Protein AF-A0A7G6STJ5-F1 (afdb_monomer_lite)

pLDDT: mean 82.78, std 10.26, range [58.47, 94.88]

Secondary structure (DSSP, 8-state):
--HHHHHHTTEEEEEEEEE--EEEE-TTSSS--EEEE--EEEEEEEE--

Sequence (49 aa):
MKLNEAADNGGRVVNVIWQPEREVINREYHDDVRLPVLAGYIIILEYFE

Radius of gyration: 15.52 Å; chains: 1; bounding box: 34×15×35 Å

Organism: NCBI:txid28104

Structure (mmCIF, N/CA/C/O backbone):
data_AF-A0A7G6STJ5-F1
#
_entry.id   AF-A0A7G6STJ5-F1
#
loop_
_atom_site.group_PDB
_atom_site.id
_atom_site.type_symbol
_atom_site.label_atom_id
_atom_site.label_alt_id
_atom_site.label_comp_id
_atom_site.label_asym_id
_atom_site.label_entity_id
_atom_site.label_seq_id
_atom_site.pdbx_PDB_ins_code
_atom_site.Cartn_x
_atom_site.Cartn_y
_atom_site.Cartn_z
_atom_site.occupancy
_atom_site.B_iso_or_equiv
_atom_site.auth_seq_id
_atom_site.auth_comp_id
_atom_site.auth_asym_id
_atom_site.auth_atom_id
_atom_site.pdbx_PDB_model_num
ATOM 1 N N . MET A 1 1 ? 3.539 -8.028 7.194 1.00 58.47 1 MET A N 1
ATOM 2 C CA . MET A 1 1 ? 2.364 -7.649 7.997 1.00 58.47 1 MET A CA 1
ATOM 3 C C . MET A 1 1 ? 1.139 -7.829 7.128 1.00 58.47 1 MET A C 1
ATOM 5 O O . MET A 1 1 ? 1.103 -7.284 6.027 1.00 58.47 1 MET A O 1
ATOM 9 N N . LYS A 1 2 ? 0.202 -8.679 7.539 1.00 71.56 2 LYS A N 1
ATOM 10 C CA . LYS A 1 2 ? -1.066 -8.838 6.815 1.00 71.56 2 LYS A CA 1
ATOM 11 C C . LYS A 1 2 ? -1.960 -7.648 7.173 1.00 71.56 2 LYS A C 1
ATOM 13 O O . LYS A 1 2 ? -1.963 -7.233 8.322 1.00 71.56 2 LYS A O 1
ATOM 18 N N . LEU A 1 3 ? -2.732 -7.120 6.222 1.00 70.44 3 LEU A N 1
ATOM 19 C CA . LEU A 1 3 ? -3.744 -6.069 6.466 1.00 70.44 3 LEU A CA 1
ATOM 20 C C . LEU A 1 3 ? -4.606 -6.360 7.704 1.00 70.44 3 LEU A C 1
ATOM 22 O O . LEU A 1 3 ? -4.910 -5.460 8.476 1.00 70.44 3 LEU A O 1
ATOM 26 N N . ASN A 1 4 ? -4.945 -7.634 7.893 1.00 74.00 4 ASN A N 1
ATOM 27 C CA . ASN A 1 4 ? -5.732 -8.111 9.023 1.00 74.00 4 ASN A CA 1
ATOM 28 C C . ASN A 1 4 ? -5.043 -7.822 10.364 1.00 74.00 4 ASN A C 1
ATOM 30 O O . ASN A 1 4 ? -5.690 -7.331 11.274 1.00 74.00 4 ASN A O 1
ATOM 34 N N . GLU A 1 5 ? -3.723 -8.015 10.459 1.00 78.94 5 GLU A N 1
ATOM 35 C CA . GLU A 1 5 ? -2.963 -7.709 11.680 1.00 78.94 5 GLU A CA 1
ATOM 36 C C . GLU A 1 5 ? -2.982 -6.206 11.990 1.00 78.94 5 GLU A C 1
ATOM 38 O O . GLU A 1 5 ? -2.990 -5.820 13.152 1.00 78.94 5 GLU A O 1
ATOM 43 N N . ALA A 1 6 ? -2.997 -5.339 10.973 1.00 76.25 6 ALA A N 1
ATOM 44 C CA . ALA A 1 6 ? -3.112 -3.898 11.191 1.00 76.25 6 ALA A CA 1
ATOM 45 C C . ALA A 1 6 ? -4.511 -3.505 11.691 1.00 76.25 6 ALA A C 1
ATOM 47 O O . ALA A 1 6 ? -4.618 -2.681 12.595 1.00 76.25 6 ALA A O 1
ATOM 48 N N . ALA A 1 7 ? -5.566 -4.123 11.147 1.00 75.31 7 ALA A N 1
ATOM 49 C CA . ALA A 1 7 ? -6.940 -3.914 11.602 1.00 75.31 7 ALA A CA 1
ATOM 50 C C . ALA A 1 7 ? -7.154 -4.405 13.046 1.00 75.31 7 ALA A C 1
ATOM 52 O O . ALA A 1 7 ? -7.762 -3.697 13.847 1.00 75.31 7 ALA A O 1
ATOM 53 N N . ASP A 1 8 ? -6.593 -5.567 13.397 1.00 82.06 8 ASP A N 1
ATOM 54 C CA . ASP A 1 8 ? -6.666 -6.137 14.750 1.00 82.06 8 ASP A CA 1
ATOM 55 C C . ASP A 1 8 ? -5.950 -5.257 15.795 1.00 82.06 8 ASP A C 1
ATOM 57 O O . ASP A 1 8 ? -6.315 -5.264 16.968 1.00 82.06 8 ASP A O 1
ATOM 61 N N . ASN A 1 9 ? -4.971 -4.451 15.369 1.00 82.12 9 ASN A N 1
ATOM 62 C CA . ASN A 1 9 ? -4.245 -3.491 16.209 1.00 82.12 9 ASN A CA 1
ATOM 63 C C . ASN A 1 9 ? -4.847 -2.069 16.177 1.00 82.12 9 ASN A C 1
ATOM 65 O O . ASN A 1 9 ? -4.154 -1.099 16.479 1.00 82.12 9 ASN A O 1
ATOM 69 N N . GLY A 1 10 ? -6.117 -1.918 15.780 1.00 80.94 10 GLY A N 1
ATOM 70 C CA . GLY A 1 10 ? -6.813 -0.623 15.759 1.00 80.94 10 GLY A CA 1
ATOM 71 C C . GLY A 1 10 ? -6.436 0.291 14.586 1.00 80.94 10 GLY A C 1
ATOM 72 O O . GLY A 1 10 ? -6.848 1.451 14.549 1.00 80.94 10 GLY A O 1
ATOM 73 N N . GLY A 1 11 ? -5.675 -0.215 13.614 1.00 86.94 11 GLY A N 1
ATOM 74 C CA . GLY A 1 11 ? -5.302 0.517 12.413 1.00 86.94 11 GLY A CA 1
ATOM 75 C C . GLY A 1 11 ? -6.480 0.673 11.451 1.00 86.94 11 GLY A C 1
ATOM 76 O O . GLY A 1 11 ? -7.129 -0.297 11.056 1.00 86.94 11 GLY A O 1
ATOM 77 N N . ARG A 1 12 ? -6.733 1.903 11.010 1.00 87.31 12 ARG A N 1
ATOM 78 C CA . ARG A 1 12 ? -7.725 2.229 9.984 1.00 87.31 12 ARG A CA 1
ATOM 79 C C . ARG A 1 12 ? -7.038 2.448 8.643 1.00 87.31 12 ARG A C 1
ATOM 81 O O . ARG A 1 12 ? -6.098 3.230 8.537 1.00 87.31 12 ARG A O 1
ATOM 88 N N . VAL A 1 13 ? -7.546 1.813 7.588 1.00 88.50 13 VAL A N 1
ATOM 89 C CA . VAL A 1 13 ? -7.116 2.119 6.215 1.00 88.50 13 VAL A CA 1
ATOM 90 C C . VAL A 1 13 ? -7.640 3.499 5.827 1.00 88.50 13 VAL A C 1
ATOM 92 O O . VAL A 1 13 ? -8.850 3.726 5.802 1.00 88.50 13 VAL A O 1
ATOM 95 N N . VAL A 1 14 ? -6.723 4.409 5.507 1.00 91.56 14 VAL A N 1
ATOM 96 C CA . VAL A 1 14 ? -7.042 5.771 5.058 1.00 91.56 14 VAL A CA 1
ATOM 97 C C . VAL A 1 14 ? -7.039 5.852 3.536 1.00 91.56 14 VAL A C 1
ATOM 99 O O . VAL A 1 14 ? -7.856 6.562 2.954 1.00 91.56 14 VAL A O 1
ATOM 102 N N . ASN A 1 15 ? -6.138 5.118 2.876 1.00 92.31 15 ASN A N 1
ATOM 103 C CA . ASN A 1 15 ? -6.044 5.120 1.422 1.00 92.31 15 ASN A CA 1
ATOM 104 C C . ASN A 1 15 ? -5.445 3.817 0.878 1.00 92.31 15 ASN A C 1
ATOM 106 O O . ASN A 1 15 ? -4.600 3.188 1.520 1.00 92.31 15 ASN A O 1
ATOM 110 N N . VAL A 1 16 ? -5.856 3.455 -0.336 1.00 91.62 16 VAL A N 1
ATOM 111 C CA . VAL A 1 16 ? -5.320 2.328 -1.102 1.00 91.62 16 VAL A CA 1
ATOM 112 C C . VAL A 1 16 ? -5.021 2.815 -2.511 1.00 91.62 16 VAL A C 1
ATOM 114 O O . VAL A 1 16 ? -5.912 3.267 -3.225 1.00 91.62 16 VAL A O 1
ATOM 117 N N . ILE A 1 17 ? -3.760 2.713 -2.919 1.00 94.88 17 ILE A N 1
ATOM 118 C CA . ILE A 1 17 ? -3.288 3.203 -4.213 1.00 94.88 17 ILE A CA 1
ATOM 119 C C . ILE A 1 17 ? -2.747 2.018 -5.005 1.00 94.88 17 ILE A C 1
ATOM 121 O O . ILE A 1 17 ? -1.787 1.373 -4.586 1.00 94.88 17 ILE A O 1
ATOM 125 N N . TRP A 1 18 ? -3.334 1.746 -6.168 1.00 93.81 18 TRP A N 1
ATOM 126 C CA . TRP A 1 18 ? -2.759 0.800 -7.121 1.00 93.81 18 TRP A CA 1
ATOM 127 C C . TRP A 1 18 ? -1.502 1.390 -7.766 1.00 93.81 18 TRP A C 1
ATOM 129 O O . TRP A 1 18 ? -1.470 2.561 -8.155 1.00 93.81 18 TRP A O 1
ATOM 139 N N . G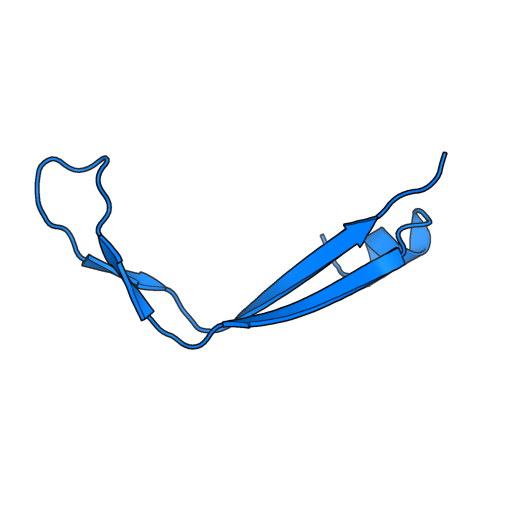LN A 1 19 ? -0.457 0.581 -7.879 1.00 93.50 19 GLN A N 1
ATOM 140 C CA . GLN A 1 19 ? 0.779 0.909 -8.574 1.00 93.50 19 GLN A CA 1
ATOM 141 C C . GLN A 1 19 ? 1.011 -0.144 -9.664 1.00 93.50 19 GLN A C 1
ATOM 143 O O . GLN A 1 19 ? 1.151 -1.324 -9.337 1.00 93.50 19 GLN A O 1
ATOM 148 N N . PRO A 1 20 ? 1.049 0.251 -10.949 1.00 93.88 20 PRO A N 1
ATOM 149 C CA . PRO A 1 20 ? 1.399 -0.668 -12.023 1.00 93.88 20 PRO A CA 1
ATOM 150 C C . PRO A 1 20 ? 2.891 -1.025 -11.977 1.00 93.88 20 PRO A C 1
ATOM 152 O O . PRO A 1 20 ? 3.681 -0.364 -11.297 1.00 93.88 20 PRO A O 1
ATOM 155 N N . GLU A 1 21 ? 3.274 -2.047 -12.745 1.00 94.88 21 GLU A N 1
ATOM 156 C CA . GLU A 1 21 ? 4.680 -2.387 -12.978 1.00 94.88 21 GLU A CA 1
ATOM 157 C C . GLU A 1 21 ? 5.432 -1.184 -13.558 1.00 94.88 21 GLU A C 1
ATOM 159 O O . GLU A 1 21 ? 4.919 -0.478 -14.433 1.00 94.88 21 GLU A O 1
ATOM 164 N N . ARG A 1 22 ? 6.645 -0.928 -13.058 1.00 90.31 22 ARG A N 1
ATOM 165 C CA . ARG A 1 22 ? 7.487 0.180 -13.530 1.00 90.31 22 ARG A CA 1
ATOM 166 C C . ARG A 1 22 ? 8.967 -0.095 -13.335 1.00 90.31 22 ARG A C 1
ATOM 168 O O . ARG A 1 22 ? 9.349 -0.867 -12.465 1.00 90.31 22 ARG A O 1
ATOM 175 N N . GLU A 1 23 ? 9.804 0.621 -14.070 1.00 90.12 23 GLU A N 1
ATOM 176 C CA . GLU A 1 23 ? 11.246 0.661 -13.824 1.00 90.12 23 GLU A CA 1
ATOM 177 C C . GLU A 1 23 ? 11.594 1.839 -12.909 1.00 90.12 23 GLU A C 1
ATOM 179 O O . GLU A 1 23 ? 11.084 2.949 -13.085 1.00 90.12 23 GLU A O 1
ATOM 184 N N . VAL A 1 24 ? 12.474 1.613 -11.934 1.00 85.00 24 VAL A N 1
ATOM 185 C CA . VAL A 1 24 ? 13.043 2.678 -11.097 1.00 85.00 24 VAL A CA 1
ATOM 186 C C . VAL A 1 24 ? 14.552 2.732 -11.281 1.00 85.00 24 VAL A C 1
ATOM 188 O O . VAL A 1 24 ? 15.214 1.701 -11.381 1.00 85.00 24 VAL A O 1
ATOM 191 N N . ILE A 1 25 ? 15.095 3.946 -11.333 1.00 80.94 25 ILE A N 1
ATOM 192 C CA . ILE A 1 25 ? 16.542 4.165 -11.388 1.00 80.94 25 ILE A CA 1
ATOM 193 C C . ILE A 1 25 ? 17.059 4.115 -9.958 1.00 80.94 25 ILE A C 1
ATOM 195 O O . ILE A 1 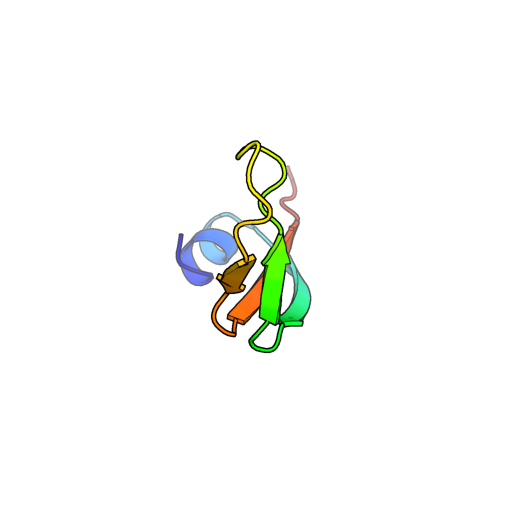25 ? 16.660 4.938 -9.126 1.00 80.94 25 ILE A O 1
ATOM 199 N N . ASN A 1 26 ? 17.931 3.154 -9.668 1.00 73.62 26 ASN A N 1
ATOM 200 C CA . ASN A 1 26 ? 18.552 3.084 -8.359 1.00 73.62 26 ASN A CA 1
ATOM 201 C C . ASN A 1 26 ? 19.736 4.054 -8.290 1.00 73.62 26 ASN A C 1
ATOM 203 O O . ASN A 1 26 ? 20.822 3.752 -8.766 1.00 73.62 26 ASN A O 1
ATOM 207 N N . ARG A 1 27 ? 19.512 5.221 -7.679 1.00 69.12 27 ARG A N 1
ATOM 208 C CA . ARG A 1 27 ? 20.527 6.277 -7.536 1.00 69.12 27 ARG A CA 1
ATOM 209 C C . ARG A 1 27 ? 21.638 5.952 -6.529 1.00 69.12 27 ARG A C 1
ATOM 211 O O . ARG A 1 27 ? 22.569 6.741 -6.416 1.00 69.12 27 ARG A O 1
ATOM 218 N N . GLU A 1 28 ? 21.538 4.851 -5.779 1.00 67.00 28 GLU A N 1
ATOM 219 C CA . GLU A 1 28 ? 22.613 4.392 -4.884 1.00 67.00 28 GLU A CA 1
ATOM 220 C C . GLU A 1 28 ? 23.707 3.625 -5.633 1.00 67.00 28 GLU A C 1
ATOM 222 O O . GLU A 1 28 ? 24.845 3.564 -5.169 1.00 67.00 28 GLU A O 1
ATOM 227 N N . TYR A 1 29 ? 23.389 3.070 -6.804 1.00 62.72 29 TYR A N 1
ATOM 228 C CA . TYR A 1 29 ? 24.390 2.501 -7.694 1.00 62.72 29 TYR A CA 1
ATOM 229 C C . TYR A 1 29 ? 24.866 3.620 -8.624 1.00 62.72 29 TYR A C 1
ATOM 231 O O . TYR A 1 29 ? 24.067 4.335 -9.219 1.00 62.72 29 TYR A O 1
ATOM 239 N N . HIS A 1 30 ? 26.183 3.807 -8.712 1.00 60.12 30 HIS A N 1
ATOM 240 C CA . HIS A 1 30 ? 26.798 4.813 -9.586 1.00 60.12 30 HIS A CA 1
ATOM 241 C C . HIS A 1 30 ? 26.528 4.567 -11.083 1.00 60.12 30 HIS A C 1
ATOM 243 O O . HIS A 1 30 ? 26.731 5.471 -11.890 1.00 60.12 30 HIS A O 1
ATOM 249 N N . ASP A 1 31 ? 26.051 3.371 -11.429 1.00 62.56 31 ASP A N 1
ATOM 250 C CA . ASP A 1 31 ? 25.559 3.013 -12.753 1.00 62.56 31 ASP A CA 1
ATOM 251 C C . ASP A 1 31 ? 24.038 3.220 -12.817 1.00 62.56 31 ASP A C 1
ATOM 253 O O . ASP A 1 31 ? 23.336 2.908 -11.855 1.00 62.56 31 ASP A O 1
ATOM 257 N N . ASP A 1 32 ? 23.521 3.689 -13.961 1.00 69.69 32 ASP A N 1
ATOM 258 C CA . ASP A 1 32 ? 22.086 3.876 -14.257 1.00 69.69 32 ASP A CA 1
ATOM 259 C C . ASP A 1 32 ? 21.320 2.532 -14.331 1.00 69.69 32 ASP A C 1
ATOM 261 O O . ASP 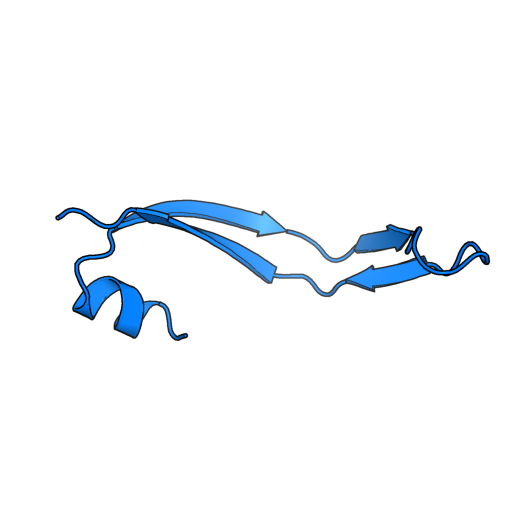A 1 32 ? 20.680 2.184 -15.330 1.00 69.69 32 ASP A O 1
ATOM 265 N N . VAL A 1 33 ? 21.389 1.732 -13.269 1.00 78.31 33 VAL A N 1
ATOM 266 C CA . VAL A 1 33 ? 20.738 0.432 -13.169 1.00 78.31 33 VAL A CA 1
ATOM 267 C C . VAL A 1 33 ? 19.245 0.664 -12.993 1.00 78.31 33 VAL A C 1
ATOM 269 O O . VAL A 1 33 ? 18.767 1.159 -11.965 1.00 78.31 33 VAL A O 1
ATOM 272 N N . ARG A 1 34 ? 18.497 0.284 -14.028 1.00 81.50 34 ARG A N 1
ATOM 273 C CA . ARG A 1 34 ? 17.038 0.242 -14.003 1.00 81.50 34 ARG A CA 1
ATOM 274 C C . ARG A 1 34 ? 16.595 -1.069 -13.383 1.00 81.50 34 ARG A C 1
ATOM 276 O O . ARG A 1 34 ? 16.893 -2.140 -13.907 1.00 81.50 34 ARG A O 1
ATOM 283 N N . LEU A 1 35 ? 15.887 -0.978 -12.265 1.00 85.44 35 LEU A N 1
ATOM 284 C CA . LEU A 1 35 ? 15.341 -2.135 -11.572 1.00 85.44 35 LEU A CA 1
ATOM 285 C C . LEU A 1 35 ? 13.836 -2.235 -11.842 1.00 85.44 35 LEU A C 1
ATOM 287 O O . LEU A 1 35 ? 13.124 -1.241 -11.652 1.00 85.44 35 LEU A O 1
ATOM 291 N N . PRO A 1 36 ? 13.333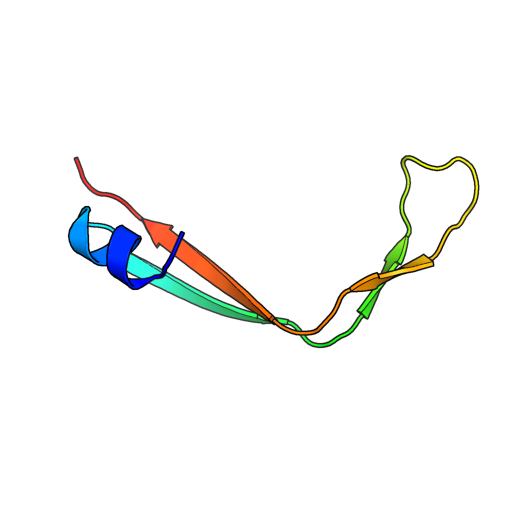 -3.408 -12.267 1.00 88.69 36 PRO A N 1
ATOM 292 C CA . PRO A 1 36 ? 11.905 -3.621 -12.415 1.00 88.69 36 PRO A CA 1
ATOM 293 C C . PRO A 1 36 ? 11.247 -3.702 -11.034 1.00 88.69 36 PRO A C 1
ATOM 295 O O . PRO A 1 36 ? 11.697 -4.423 -10.143 1.00 88.69 36 PRO A O 1
ATOM 298 N N . VAL A 1 37 ? 10.154 -2.969 -10.869 1.00 89.00 37 VAL A N 1
ATOM 299 C CA . VAL A 1 37 ? 9.272 -3.007 -9.705 1.00 89.00 37 VAL A CA 1
ATOM 300 C C . VAL A 1 37 ? 7.959 -3.626 -10.155 1.00 89.00 37 VAL A C 1
ATOM 302 O O . VAL A 1 37 ? 7.301 -3.109 -11.060 1.00 89.00 37 VAL A O 1
ATOM 305 N N . LEU A 1 38 ? 7.593 -4.740 -9.524 1.00 93.00 38 LEU A N 1
ATOM 306 C CA . LEU A 1 38 ? 6.340 -5.437 -9.802 1.00 93.00 38 LEU A CA 1
ATOM 307 C C . LEU A 1 38 ? 5.132 -4.597 -9.369 1.00 93.00 38 LEU A C 1
ATOM 309 O O . LEU A 1 38 ? 5.225 -3.775 -8.453 1.00 93.00 38 LEU A O 1
ATOM 313 N N . ALA A 1 39 ? 3.989 -4.830 -10.012 1.00 94.31 39 ALA A N 1
ATOM 314 C CA . ALA A 1 39 ? 2.746 -4.168 -9.653 1.00 94.31 39 ALA A CA 1
ATOM 315 C C . ALA A 1 39 ? 2.311 -4.548 -8.236 1.00 94.31 39 ALA A C 1
ATOM 317 O O . ALA A 1 39 ? 2.535 -5.664 -7.760 1.00 94.31 39 ALA A 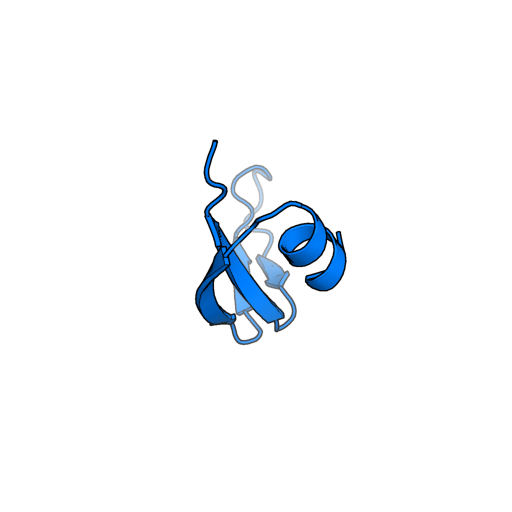O 1
ATOM 318 N N . GLY A 1 40 ? 1.639 -3.618 -7.567 1.00 93.31 40 GLY A N 1
ATOM 319 C CA . GLY A 1 40 ? 1.180 -3.823 -6.205 1.00 93.31 40 GLY A CA 1
ATOM 320 C C . GLY A 1 40 ? 0.302 -2.693 -5.696 1.00 93.31 40 GLY A C 1
ATOM 321 O O . GLY A 1 40 ? 0.013 -1.726 -6.396 1.00 93.31 40 GLY A O 1
ATOM 322 N N . TYR A 1 41 ? -0.124 -2.818 -4.445 1.00 91.06 41 TYR A N 1
ATOM 323 C CA . TYR A 1 41 ? -0.897 -1.790 -3.760 1.00 91.06 41 TYR A CA 1
ATOM 324 C C . TYR A 1 41 ? -0.040 -1.127 -2.688 1.00 91.06 41 TYR A C 1
ATOM 326 O O . TYR A 1 41 ? 0.625 -1.806 -1.907 1.00 91.06 41 TYR A O 1
ATOM 334 N N . ILE A 1 42 ? -0.098 0.200 -2.625 1.00 90.56 42 ILE A N 1
ATOM 335 C CA . ILE A 1 42 ? 0.348 0.965 -1.463 1.00 90.56 42 ILE A CA 1
ATOM 336 C C . ILE A 1 42 ? -0.866 1.152 -0.562 1.00 90.56 42 ILE A C 1
ATOM 338 O O . ILE A 1 42 ? -1.908 1.634 -1.008 1.00 90.56 42 ILE A O 1
ATOM 342 N N . ILE A 1 43 ? -0.726 0.771 0.702 1.00 90.25 43 ILE A N 1
ATOM 343 C CA . ILE A 1 43 ? -1.793 0.849 1.698 1.00 90.25 43 ILE A CA 1
ATOM 344 C C . ILE A 1 43 ? -1.329 1.792 2.795 1.00 90.25 43 ILE A C 1
ATOM 346 O O . ILE A 1 43 ? -0.281 1.572 3.400 1.00 90.25 43 ILE A O 1
ATOM 350 N N . ILE A 1 44 ? -2.109 2.843 3.033 1.00 90.69 44 ILE A N 1
ATOM 351 C CA . ILE A 1 44 ? -1.844 3.835 4.073 1.00 90.69 44 ILE A CA 1
ATOM 352 C C . ILE A 1 44 ? -2.781 3.545 5.243 1.00 90.69 44 ILE A C 1
ATOM 354 O O . ILE A 1 44 ? -4.004 3.518 5.078 1.00 90.69 44 ILE A O 1
ATOM 358 N N . LEU A 1 45 ? -2.184 3.319 6.411 1.00 91.06 45 LEU A N 1
ATOM 359 C CA . LEU A 1 45 ? -2.861 3.004 7.664 1.00 91.06 45 LEU A CA 1
ATOM 360 C C . LEU A 1 45 ? -2.634 4.140 8.664 1.00 91.06 45 LEU A C 1
ATOM 362 O O . LEU A 1 45 ? -1.537 4.689 8.731 1.00 91.06 45 LEU A O 1
ATOM 366 N N . GLU A 1 46 ? -3.655 4.449 9.450 1.00 89.62 46 GLU A N 1
ATOM 367 C CA . GLU A 1 46 ? -3.595 5.371 10.584 1.00 89.62 46 GLU A CA 1
ATOM 368 C C . GLU A 1 46 ? -3.933 4.599 11.861 1.00 89.62 46 GLU A C 1
ATOM 370 O O . GLU A 1 46 ? -4.897 3.834 11.880 1.00 89.62 46 GLU A O 1
ATOM 375 N N . TYR A 1 47 ? -3.124 4.776 12.903 1.00 89.38 47 TYR A N 1
ATOM 376 C CA . TYR A 1 47 ? -3.355 4.197 14.226 1.00 89.38 47 TYR A CA 1
ATOM 377 C C . TYR A 1 47 ? -3.795 5.310 15.172 1.00 89.38 47 TYR A C 1
ATOM 379 O O . TYR A 1 47 ? -3.238 6.407 15.130 1.00 89.38 47 TYR A O 1
ATOM 38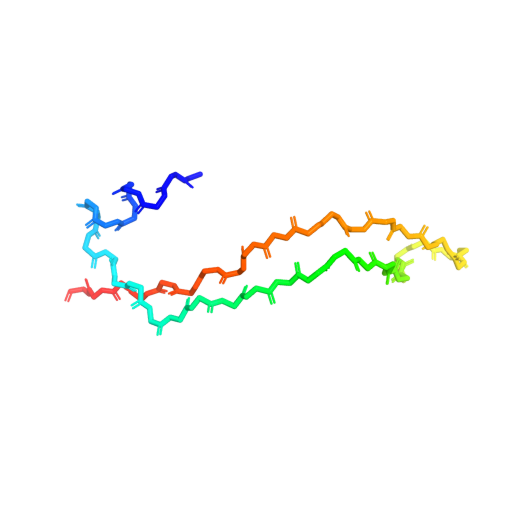7 N N . PHE A 1 48 ? -4.778 5.018 16.016 1.00 77.06 48 PHE A N 1
ATOM 388 C CA . PHE A 1 48 ? -5.250 5.931 17.051 1.00 77.06 48 PHE A CA 1
ATOM 389 C C . PHE A 1 48 ? -4.771 5.414 18.410 1.00 77.06 48 PHE A C 1
ATOM 391 O O . PHE A 1 48 ? -4.893 4.217 18.675 1.00 77.06 48 PHE A O 1
ATOM 398 N N . GLU A 1 49 ? -4.200 6.305 19.224 1.00 72.56 49 GLU A N 1
ATOM 399 C CA . GLU A 1 49 ? -3.890 6.053 20.642 1.00 72.56 49 GLU A CA 1
ATOM 400 C C . GLU A 1 49 ? -5.142 6.150 21.523 1.00 72.56 49 GLU A C 1
ATOM 402 O O . GLU A 1 49 ? -6.011 7.009 21.234 1.00 72.56 49 GLU A O 1
#

Foldseek 3Di:
DDPVVCVVQQKDWPDKDWDAWDWDQDPVDPDRDTDIDHTDIDTDIDHDD